Protein AF-A0A843XDQ2-F1 (afdb_monomer_lite)

Sequence (84 aa):
MGSKGKKGGGGGASDYMSEEKLANFAQIPTSFGHELRACLRCRLVKTYDQFRESGCENCPFLEMDKEDNVASCTTPNFTGFHMK

Structure (mmCIF, N/CA/C/O backbone):
data_AF-A0A843XDQ2-F1
#
_entry.id   AF-A0A843XDQ2-F1
#
loop_
_atom_site.group_PDB
_atom_site.id
_atom_site.type_symbol
_atom_site.label_atom_id
_atom_site.label_alt_id
_atom_site.label_comp_id
_atom_site.label_asym_id
_atom_site.label_entity_id
_atom_site.label_seq_id
_atom_site.pdbx_PDB_ins_code
_atom_site.Cartn_x
_atom_site.Cartn_y
_atom_site.Cartn_z
_atom_site.occupancy
_atom_site.B_iso_or_equiv
_atom_site.auth_seq_id
_atom_site.auth_comp_id
_atom_site.auth_asym_id
_atom_site.auth_atom_id
_atom_site.pdbx_PDB_model_num
ATOM 1 N N . MET A 1 1 ? -17.624 27.750 79.487 1.00 47.81 1 MET A N 1
ATOM 2 C CA . MET A 1 1 ? -16.228 28.204 79.279 1.00 47.81 1 MET A CA 1
ATOM 3 C C . MET A 1 1 ? -15.698 27.510 78.035 1.00 47.81 1 MET A C 1
ATOM 5 O O . MET A 1 1 ? -15.829 26.299 77.969 1.00 47.81 1 MET A O 1
ATOM 9 N N . GLY A 1 2 ? -15.165 28.242 77.055 1.00 51.91 2 GLY A N 1
ATOM 10 C CA . GLY A 1 2 ? -14.574 27.653 75.845 1.00 51.91 2 GLY A CA 1
ATOM 11 C C . GLY A 1 2 ? -14.881 28.475 74.599 1.00 51.91 2 GLY A C 1
ATOM 12 O O . GLY A 1 2 ? -15.990 28.441 74.089 1.00 51.91 2 GLY A O 1
ATOM 13 N N . SER A 1 3 ? -13.905 29.263 74.168 1.00 58.66 3 SER A N 1
ATOM 14 C CA . SER A 1 3 ? -14.031 30.378 73.232 1.00 58.66 3 SER A CA 1
ATOM 15 C C . SER A 1 3 ? -13.678 30.023 71.781 1.00 58.66 3 SER A C 1
ATOM 17 O O . SER A 1 3 ? -12.741 29.276 71.544 1.00 58.66 3 SER A O 1
ATOM 19 N N . LYS A 1 4 ? -14.352 30.724 70.855 1.00 61.12 4 LYS A N 1
ATOM 20 C CA . LYS A 1 4 ? -13.873 31.372 69.608 1.00 61.12 4 LYS A CA 1
ATOM 21 C C . LYS A 1 4 ? -13.067 30.600 68.538 1.00 61.12 4 LYS A C 1
ATOM 23 O O . LYS A 1 4 ? -11.925 30.217 68.749 1.00 61.12 4 LYS A O 1
ATOM 28 N N . GLY A 1 5 ? -13.546 30.795 67.299 1.00 55.34 5 GLY A N 1
ATOM 29 C CA . GLY A 1 5 ? -12.746 31.029 66.079 1.00 55.34 5 GLY A CA 1
ATOM 30 C C . GLY A 1 5 ? -12.767 29.851 65.099 1.00 55.34 5 GLY A C 1
ATOM 31 O O . GLY A 1 5 ? -12.743 28.718 65.536 1.00 55.34 5 GLY A O 1
ATOM 32 N N . LYS A 1 6 ? -12.772 30.003 63.770 1.00 62.56 6 LYS A N 1
ATOM 33 C CA . LYS A 1 6 ? -12.459 31.142 62.892 1.00 62.56 6 LYS A CA 1
ATOM 34 C C . LYS A 1 6 ? -12.806 30.739 61.435 1.00 62.56 6 LYS A C 1
ATOM 36 O O . LYS A 1 6 ? -12.490 29.626 61.051 1.00 62.56 6 LYS A O 1
ATOM 41 N N . LYS A 1 7 ? -13.285 31.720 60.656 1.00 59.09 7 LYS A N 1
ATOM 42 C CA . LYS A 1 7 ? -13.026 32.017 59.221 1.00 59.09 7 LYS A CA 1
ATOM 43 C C . LYS A 1 7 ? -13.332 31.012 58.088 1.00 59.09 7 LYS A C 1
ATOM 45 O O . LYS A 1 7 ? -12.847 29.893 58.077 1.00 59.09 7 LYS A O 1
ATOM 50 N N . GLY A 1 8 ? -13.872 31.611 57.016 1.00 42.00 8 GLY A N 1
ATOM 51 C CA . GLY A 1 8 ? -13.637 31.272 55.601 1.00 42.00 8 GLY A CA 1
ATOM 52 C C . GLY A 1 8 ? -14.884 30.684 54.937 1.00 42.00 8 GLY A C 1
ATOM 53 O O . GLY A 1 8 ? -15.359 29.661 55.392 1.00 42.00 8 GLY A O 1
ATOM 54 N N . GLY A 1 9 ? -15.529 31.254 53.920 1.00 40.19 9 GLY A N 1
ATOM 55 C CA . GLY A 1 9 ? -15.123 32.295 52.982 1.00 40.19 9 GLY A CA 1
ATOM 56 C C . GLY A 1 9 ? -14.837 31.696 51.605 1.00 40.19 9 GLY A C 1
ATOM 57 O O . GLY A 1 9 ? -13.694 31.353 51.352 1.00 40.19 9 GLY A O 1
ATOM 58 N N . GLY A 1 10 ? -15.869 31.657 50.752 1.00 42.12 10 GLY A N 1
ATOM 59 C CA . GLY A 1 10 ? -15.788 31.835 49.296 1.00 42.12 10 GLY A CA 1
ATOM 60 C C . GLY A 1 10 ? -15.233 30.695 48.436 1.00 42.12 10 GLY A C 1
ATOM 61 O O . GLY A 1 10 ? -14.208 30.100 48.741 1.00 42.12 10 GLY A O 1
ATOM 62 N N . GLY A 1 11 ? -15.870 30.489 47.281 1.00 36.62 11 GLY A N 1
ATOM 63 C CA . GLY A 1 11 ? -15.260 29.792 46.148 1.00 36.62 11 GLY A CA 1
ATOM 64 C C . GLY A 1 11 ? -16.249 28.939 45.374 1.00 36.62 11 GLY A C 1
ATOM 65 O O . GLY A 1 11 ? -16.329 27.739 45.601 1.00 36.62 11 GLY A O 1
ATOM 66 N N . GLY A 1 12 ? -17.005 29.567 44.472 1.00 51.81 12 GLY A N 1
ATOM 67 C CA . GLY A 1 12 ? -17.765 28.843 43.460 1.00 51.81 12 GLY A CA 1
ATOM 68 C C . GLY A 1 12 ? -16.839 28.153 42.457 1.00 51.81 12 GLY A C 1
ATOM 69 O O . GLY A 1 12 ? -15.740 28.631 42.181 1.00 51.81 12 GLY A O 1
ATOM 70 N N . ALA A 1 13 ? -17.322 27.058 41.883 1.00 52.22 13 ALA A N 1
ATOM 71 C CA . ALA A 1 13 ? -16.790 26.489 40.656 1.00 52.22 13 ALA A CA 1
ATOM 72 C C . ALA A 1 13 ? -17.975 26.079 39.777 1.00 52.22 13 ALA A C 1
ATOM 74 O O . ALA A 1 13 ? -18.454 24.955 39.832 1.00 52.22 13 ALA A O 1
ATOM 75 N N . SER A 1 14 ? -18.452 27.067 39.016 1.00 46.62 14 SER A N 1
ATOM 76 C CA . SER A 1 14 ? -18.996 26.914 37.664 1.00 46.62 14 SER A CA 1
ATOM 77 C C . SER A 1 14 ? -19.953 25.739 37.416 1.00 46.62 14 SER A C 1
ATOM 79 O O . SER A 1 14 ? -19.592 24.772 36.747 1.00 46.62 14 SER A O 1
ATOM 81 N N . ASP A 1 15 ? -21.215 25.906 37.806 1.00 46.00 15 ASP A N 1
ATOM 82 C CA . ASP A 1 15 ? -22.364 25.265 37.155 1.00 46.00 15 ASP A CA 1
ATOM 83 C C . ASP A 1 15 ? -22.575 25.850 35.748 1.00 46.00 15 ASP A C 1
ATOM 85 O O . ASP A 1 15 ? -23.572 26.504 35.478 1.00 46.00 15 ASP A O 1
ATOM 89 N N . TYR A 1 16 ? -21.609 25.695 34.846 1.00 57.81 16 TYR A N 1
ATOM 90 C CA . TYR A 1 16 ? -21.792 26.017 33.429 1.00 57.81 16 TYR A CA 1
ATOM 91 C C . TYR A 1 16 ? -20.923 25.091 32.593 1.00 57.81 16 TYR A C 1
ATOM 93 O O . TYR A 1 16 ? -19.905 25.490 32.037 1.00 57.81 16 TYR A O 1
ATOM 101 N N . MET A 1 17 ? -21.348 23.838 32.491 1.00 55.62 17 MET A N 1
ATOM 102 C CA . MET A 1 17 ? -21.033 23.024 31.324 1.00 55.62 17 MET A CA 1
ATOM 103 C C . MET A 1 17 ? -22.367 22.542 30.766 1.00 55.62 17 MET A C 1
ATOM 105 O O . MET A 1 17 ? -22.896 21.513 31.168 1.00 55.62 17 MET A O 1
ATOM 109 N N . SER A 1 18 ? -22.953 23.368 29.900 1.00 55.44 18 SER A N 1
ATOM 110 C CA . SER A 1 18 ? -24.157 23.046 29.138 1.00 55.44 18 SER A CA 1
ATOM 111 C C . SER A 1 18 ? -23.927 21.790 28.296 1.00 55.44 18 SER A C 1
ATOM 113 O O . SER A 1 18 ? -22.932 21.710 27.570 1.00 55.44 18 SER A O 1
ATOM 115 N N . GLU A 1 19 ? -24.887 20.870 28.335 1.00 63.06 19 GLU A N 1
ATOM 116 C CA . GLU A 1 19 ? -24.939 19.578 27.628 1.00 63.06 19 GLU A CA 1
ATOM 117 C C . GLU A 1 19 ? -24.857 19.674 26.083 1.00 63.06 19 GLU A C 1
ATOM 119 O O . GLU A 1 19 ? -24.849 18.662 25.391 1.00 63.06 19 GLU A O 1
ATOM 124 N N . GLU A 1 20 ? -24.752 20.878 25.516 1.00 62.03 20 GLU A N 1
ATOM 125 C CA . GLU A 1 20 ? -24.884 21.144 24.078 1.00 62.03 20 GLU A CA 1
ATOM 126 C C . GLU A 1 20 ? -23.548 21.272 23.319 1.00 62.03 20 GLU A C 1
ATOM 128 O O . GLU A 1 20 ? -23.531 21.282 22.091 1.00 62.03 20 GLU A O 1
ATOM 133 N N . LYS A 1 21 ? -22.391 21.317 24.002 1.00 52.84 21 LYS A N 1
ATOM 134 C CA . LYS A 1 21 ? -21.078 21.371 23.319 1.00 52.84 21 LYS A CA 1
ATOM 135 C C . LYS A 1 21 ? -20.400 20.009 23.179 1.00 52.84 21 LYS A C 1
ATOM 137 O O . LYS A 1 21 ? -19.180 19.919 23.061 1.00 52.84 21 LYS A O 1
ATOM 142 N N . LEU A 1 22 ? -21.207 18.960 23.047 1.00 56.75 22 LEU A N 1
ATOM 143 C CA . LEU A 1 22 ? -20.855 17.748 22.304 1.00 56.75 22 LEU A CA 1
ATOM 144 C C . LEU A 1 22 ? -20.826 18.070 20.796 1.00 56.75 22 LEU A C 1
ATOM 146 O O . LEU A 1 22 ? -21.439 17.396 19.973 1.00 56.75 22 LEU A O 1
ATOM 150 N N . ALA A 1 23 ? -20.154 19.162 20.424 1.00 56.94 23 ALA A N 1
ATOM 151 C CA . ALA A 1 23 ? -19.945 19.549 19.045 1.00 56.94 23 ALA A CA 1
ATOM 152 C C . ALA A 1 23 ? -18.953 18.555 18.445 1.00 56.94 23 ALA A C 1
ATOM 154 O O . ALA A 1 23 ? -17.748 18.777 18.456 1.00 56.94 23 ALA A O 1
ATOM 155 N N . ASN A 1 24 ? -19.496 17.431 17.981 1.00 63.53 24 ASN A N 1
ATOM 156 C CA . ASN A 1 24 ? -19.278 16.951 16.628 1.00 63.53 24 ASN A CA 1
ATOM 157 C C . ASN A 1 24 ? -17.812 16.998 16.171 1.00 63.53 24 ASN A C 1
ATOM 159 O O . ASN A 1 24 ? -17.508 17.489 15.082 1.00 63.53 24 ASN A O 1
ATOM 163 N N . PHE A 1 25 ? -16.895 16.489 16.998 1.00 58.53 25 PHE A N 1
ATOM 164 C CA . PHE A 1 25 ? -15.582 16.117 16.502 1.00 58.53 25 PHE A CA 1
ATOM 165 C C . PHE A 1 25 ? -15.841 14.988 15.517 1.00 58.53 25 PHE A C 1
ATOM 167 O O . PHE A 1 25 ? -16.137 13.865 15.923 1.00 58.53 25 PHE A O 1
ATOM 174 N N . ALA A 1 26 ? -15.782 15.297 14.222 1.00 62.69 26 ALA A N 1
ATOM 175 C CA . ALA A 1 26 ? -15.599 14.276 13.212 1.00 62.69 26 ALA A CA 1
ATOM 176 C C . ALA A 1 26 ? -14.383 13.462 13.669 1.00 62.69 26 ALA A C 1
ATOM 178 O O . ALA A 1 26 ? -13.266 13.980 13.668 1.00 62.69 26 ALA A O 1
ATOM 179 N N . GLN A 1 27 ? -14.610 12.250 14.187 1.00 62.94 27 GLN A N 1
ATOM 180 C CA . GLN A 1 27 ? -13.528 11.363 14.586 1.00 62.94 27 GLN A CA 1
ATOM 181 C C . GLN A 1 27 ? -12.718 11.086 13.325 1.00 62.94 27 GLN A C 1
ATOM 183 O O . GLN A 1 27 ? -13.149 10.341 12.447 1.00 62.94 27 GLN A O 1
ATOM 188 N N . ILE A 1 28 ? -11.573 11.756 13.211 1.00 63.00 28 ILE A N 1
ATOM 189 C CA . ILE A 1 28 ? -10.632 11.554 12.120 1.00 63.00 28 ILE A CA 1
ATOM 190 C C . ILE A 1 28 ? -10.122 10.120 12.278 1.00 63.00 28 ILE A C 1
ATOM 192 O O . ILE A 1 28 ? -9.591 9.805 13.348 1.00 63.00 28 ILE A O 1
ATOM 196 N N . PRO A 1 29 ? -10.284 9.243 11.270 1.00 55.66 29 PRO A N 1
ATOM 197 C CA . PRO A 1 29 ? -9.736 7.899 11.337 1.00 55.66 29 PRO A CA 1
ATOM 198 C C . PRO A 1 29 ? -8.228 8.017 11.551 1.00 55.66 29 PRO A C 1
ATOM 200 O O . PRO A 1 29 ? -7.508 8.538 10.701 1.00 55.66 29 PRO A O 1
ATOM 203 N N . THR A 1 30 ? -7.745 7.591 12.716 1.00 60.78 30 THR A N 1
ATOM 204 C CA . THR A 1 30 ? -6.371 7.849 13.168 1.00 60.78 30 THR A CA 1
ATOM 205 C C . THR A 1 30 ? -5.321 7.083 12.375 1.00 60.78 30 THR A C 1
ATOM 207 O O . THR A 1 30 ? -4.129 7.271 12.608 1.00 60.78 30 THR A O 1
ATOM 210 N N . SER A 1 31 ? -5.717 6.207 11.449 1.00 56.28 31 SER A N 1
ATOM 211 C CA . SER A 1 31 ? -4.788 5.474 10.597 1.00 56.28 31 SER A CA 1
ATOM 212 C C . SER A 1 31 ? -5.488 4.879 9.372 1.00 56.28 31 SER A C 1
ATOM 214 O O . SER A 1 31 ? -6.227 3.906 9.486 1.00 56.28 31 SER A O 1
ATOM 216 N N . PHE A 1 32 ? -5.198 5.425 8.192 1.00 58.53 32 PHE A N 1
ATOM 217 C CA . PHE A 1 32 ? -5.536 4.813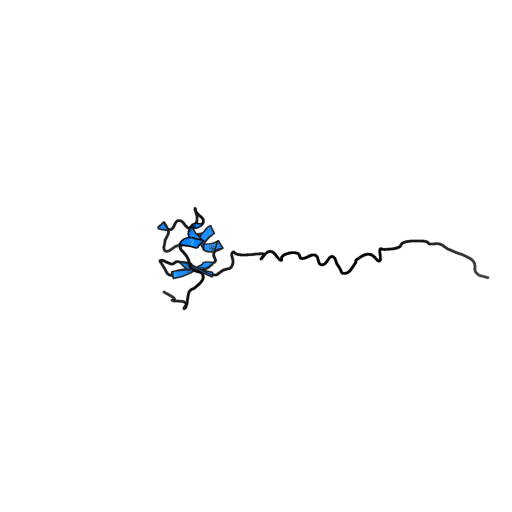 6.898 1.00 58.53 32 PHE A CA 1
ATOM 218 C C . PHE A 1 32 ? -4.497 3.765 6.449 1.00 58.53 32 PHE A C 1
ATOM 220 O O . PHE A 1 32 ? -4.710 3.056 5.473 1.00 58.53 32 PHE A O 1
ATOM 227 N N . GLY A 1 33 ? -3.376 3.654 7.166 1.00 59.94 33 GLY A N 1
ATOM 228 C CA . GLY A 1 33 ? -2.204 2.884 6.747 1.00 59.94 33 GLY A CA 1
ATOM 229 C C . GLY A 1 33 ? -2.185 1.394 7.115 1.00 59.94 33 GLY A C 1
ATOM 230 O O . GLY A 1 33 ? -1.374 0.636 6.582 1.00 59.94 33 GLY A O 1
ATOM 231 N N . HIS A 1 34 ? -3.115 0.936 7.965 1.00 69.94 34 HIS A N 1
ATOM 232 C CA . HIS A 1 34 ? -3.186 -0.472 8.400 1.00 69.94 34 HIS A CA 1
ATOM 233 C C . HIS A 1 34 ? -3.926 -1.391 7.425 1.00 69.94 34 HIS A C 1
ATOM 235 O O . HIS A 1 34 ? -4.018 -2.592 7.675 1.00 69.94 34 HIS A O 1
ATOM 241 N N . GLU A 1 35 ? -4.489 -0.861 6.336 1.00 85.88 35 GLU A N 1
ATOM 242 C CA . GLU A 1 35 ? -5.209 -1.697 5.379 1.00 85.8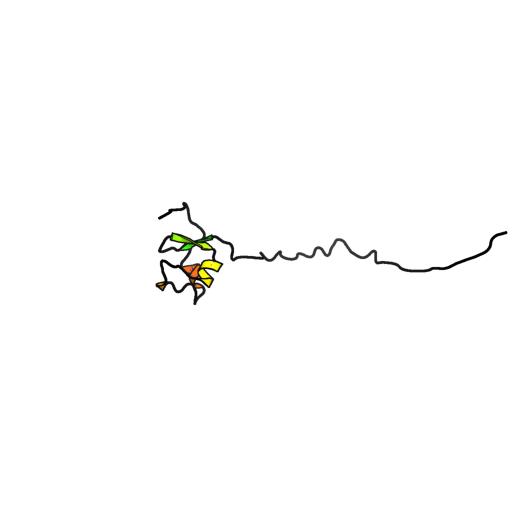8 35 GLU A CA 1
ATOM 243 C C . GLU A 1 35 ? -4.232 -2.634 4.657 1.00 85.88 35 GLU A C 1
ATOM 245 O O . GLU A 1 35 ? -3.232 -2.204 4.073 1.00 85.88 35 GLU A O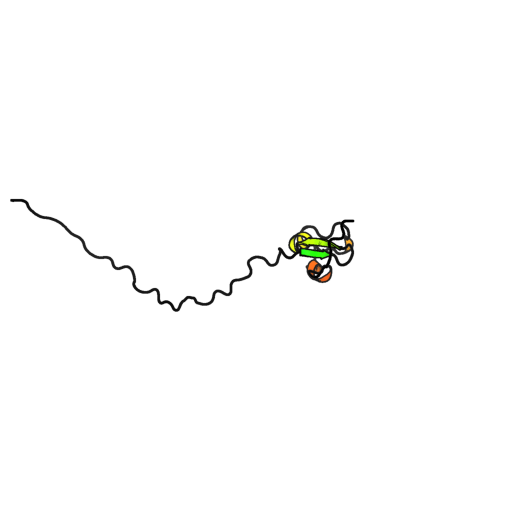 1
ATOM 250 N N . LEU A 1 36 ? -4.527 -3.935 4.707 1.00 90.44 36 LEU A N 1
ATOM 251 C CA . LEU A 1 36 ? -3.798 -4.941 3.947 1.00 90.44 36 LEU A CA 1
ATOM 252 C C . LEU A 1 36 ? -4.150 -4.823 2.472 1.00 90.44 36 LEU A C 1
ATOM 254 O O . LEU A 1 36 ? -5.318 -4.768 2.094 1.00 90.44 36 LEU A O 1
ATOM 258 N N .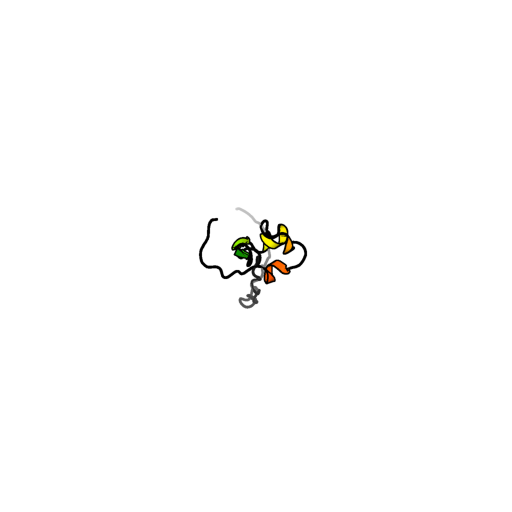 ARG A 1 37 ? -3.127 -4.850 1.625 1.00 92.12 37 ARG A N 1
ATOM 259 C CA . ARG A 1 37 ? -3.283 -4.790 0.176 1.00 92.12 37 ARG A CA 1
ATOM 260 C C . ARG A 1 37 ? -2.454 -5.883 -0.467 1.00 92.12 37 ARG A C 1
ATOM 262 O O . ARG A 1 37 ? -1.429 -6.302 0.063 1.00 92.1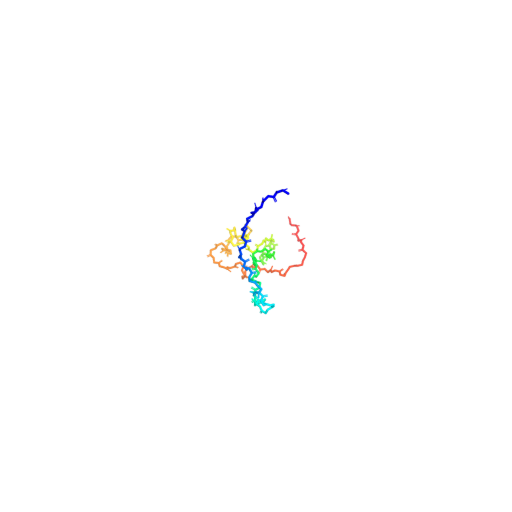2 37 ARG A O 1
ATOM 269 N N . ALA A 1 38 ? -2.905 -6.354 -1.618 1.00 93.12 38 ALA A N 1
ATOM 270 C CA . ALA A 1 38 ? -2.195 -7.328 -2.428 1.00 93.12 38 ALA A CA 1
ATOM 271 C C . ALA A 1 38 ? -1.595 -6.640 -3.653 1.00 93.12 38 ALA A C 1
ATOM 273 O O . ALA A 1 38 ? -2.305 -5.952 -4.389 1.00 93.12 38 ALA A O 1
ATOM 274 N N . CYS A 1 39 ? -0.307 -6.857 -3.916 1.00 93.50 39 CYS A N 1
ATOM 275 C CA . CYS A 1 39 ? 0.324 -6.419 -5.157 1.00 93.50 39 CYS A CA 1
ATOM 276 C C . CYS A 1 39 ? -0.369 -7.077 -6.354 1.00 93.50 39 CYS A C 1
ATOM 278 O O . CYS A 1 39 ? -0.457 -8.304 -6.435 1.00 93.50 39 CYS A O 1
ATOM 280 N N . LEU A 1 40 ? -0.825 -6.279 -7.321 1.00 92.81 40 LEU A N 1
ATOM 281 C CA . LEU A 1 40 ? -1.551 -6.781 -8.491 1.00 92.81 40 LEU A CA 1
ATOM 282 C C . LEU A 1 40 ? -0.691 -7.717 -9.352 1.00 92.81 40 LEU A C 1
ATOM 284 O O . LEU A 1 40 ? -1.225 -8.606 -10.022 1.00 92.81 40 LEU A O 1
ATOM 288 N N . ARG A 1 41 ? 0.640 -7.560 -9.301 1.00 92.81 41 ARG A N 1
ATOM 289 C CA . ARG A 1 41 ? 1.577 -8.350 -10.103 1.00 92.81 41 ARG A CA 1
ATOM 290 C C . ARG A 1 41 ? 1.964 -9.677 -9.461 1.00 92.81 41 ARG A C 1
ATOM 292 O O . ARG A 1 41 ? 1.809 -10.717 -10.092 1.00 92.81 41 ARG A O 1
ATOM 299 N N . CYS A 1 42 ? 2.497 -9.645 -8.242 1.00 93.88 42 CYS A N 1
ATOM 300 C CA . CYS A 1 42 ? 3.058 -10.832 -7.587 1.00 93.88 42 CYS A CA 1
ATOM 301 C C . CYS A 1 42 ? 2.155 -11.420 -6.498 1.00 93.88 42 CYS A C 1
ATOM 303 O O . CYS A 1 42 ? 2.464 -12.489 -5.982 1.00 93.88 42 CYS A O 1
ATOM 305 N N . ARG A 1 43 ? 1.050 -10.740 -6.154 1.00 92.88 43 ARG A N 1
ATOM 306 C CA . ARG A 1 43 ? 0.106 -11.113 -5.087 1.00 92.88 43 ARG A CA 1
ATOM 307 C C . ARG A 1 43 ? 0.696 -11.129 -3.672 1.00 92.88 43 ARG A C 1
ATOM 309 O O . ARG A 1 43 ? 0.037 -11.619 -2.763 1.00 92.88 43 ARG A O 1
ATOM 316 N N . LEU A 1 44 ? 1.885 -10.553 -3.469 1.00 92.06 44 LEU A N 1
ATOM 317 C CA . LEU A 1 44 ? 2.427 -10.293 -2.133 1.00 92.06 44 LEU A CA 1
ATOM 318 C C . LEU A 1 44 ? 1.447 -9.411 -1.352 1.00 92.06 44 LEU A C 1
ATOM 320 O O . LEU A 1 44 ? 0.970 -8.416 -1.900 1.00 92.06 44 LEU A O 1
ATOM 324 N N . VAL A 1 45 ? 1.167 -9.773 -0.101 1.00 91.06 45 VAL A N 1
ATOM 325 C CA . VAL A 1 45 ? 0.269 -9.028 0.788 1.00 91.06 45 VAL A CA 1
ATOM 326 C C . VAL A 1 45 ? 1.093 -8.333 1.867 1.00 91.06 45 VAL A C 1
ATOM 328 O O . VAL A 1 45 ? 1.871 -8.987 2.556 1.00 91.06 45 VAL A O 1
ATOM 331 N N . LYS A 1 46 ? 0.920 -7.018 1.997 1.00 90.88 46 LYS A N 1
ATOM 332 C CA . LYS A 1 46 ? 1.530 -6.147 3.019 1.00 90.88 46 LYS A CA 1
ATOM 333 C C . LYS A 1 46 ? 0.547 -5.019 3.355 1.00 90.88 46 LYS A C 1
ATOM 335 O O . LYS A 1 46 ? -0.462 -4.863 2.664 1.00 90.88 46 LYS A O 1
ATOM 340 N N . THR A 1 47 ? 0.805 -4.241 4.403 1.00 90.94 47 THR A N 1
ATOM 341 C CA . THR A 1 47 ? 0.011 -3.026 4.657 1.00 90.94 47 THR A CA 1
ATOM 342 C C . THR A 1 47 ? 0.311 -1.945 3.615 1.00 90.94 47 THR A C 1
ATOM 344 O O . THR A 1 47 ? 1.362 -1.971 2.965 1.00 90.94 47 THR A O 1
ATOM 347 N N . TYR A 1 48 ? -0.605 -0.986 3.451 1.00 90.56 48 TYR A N 1
ATOM 348 C CA . TYR A 1 48 ? -0.379 0.190 2.605 1.00 90.56 48 TYR A CA 1
ATOM 349 C C . TYR A 1 48 ? 0.949 0.879 2.944 1.00 90.56 48 TYR A C 1
ATOM 351 O O . TYR A 1 48 ? 1.773 1.098 2.056 1.00 90.56 48 TYR A O 1
ATOM 359 N N . ASP A 1 49 ? 1.183 1.145 4.232 1.00 89.31 49 ASP A N 1
ATOM 360 C CA . ASP A 1 49 ? 2.399 1.819 4.696 1.00 89.31 49 ASP A CA 1
ATOM 361 C C . ASP A 1 49 ? 3.659 1.008 4.386 1.00 89.31 49 ASP A C 1
ATOM 363 O O . ASP A 1 49 ? 4.644 1.559 3.908 1.00 89.31 49 ASP A O 1
ATOM 367 N N . GLN A 1 50 ? 3.619 -0.317 4.549 1.00 90.81 50 GLN A N 1
ATOM 368 C CA . GLN A 1 50 ? 4.760 -1.176 4.227 1.00 90.81 50 GLN A CA 1
ATOM 369 C C . GLN A 1 50 ? 5.122 -1.138 2.739 1.00 90.81 50 GLN A C 1
ATOM 371 O O . GLN A 1 50 ? 6.307 -1.146 2.399 1.00 90.81 50 GLN A O 1
ATOM 376 N N . PHE A 1 51 ? 4.130 -1.087 1.844 1.00 91.50 51 PHE A N 1
ATOM 377 C CA . PHE A 1 51 ? 4.398 -0.877 0.421 1.00 91.50 51 PHE A CA 1
ATOM 378 C C . PHE A 1 51 ? 4.944 0.521 0.137 1.00 91.50 51 PHE A C 1
ATOM 380 O O . PHE A 1 51 ? 5.793 0.652 -0.737 1.00 91.50 51 PHE A O 1
ATOM 387 N N . ARG A 1 52 ? 4.496 1.545 0.869 1.00 89.88 52 ARG A N 1
ATOM 388 C CA . ARG A 1 52 ? 4.982 2.919 0.700 1.00 89.88 52 ARG A CA 1
ATOM 389 C C . ARG A 1 52 ? 6.413 3.105 1.203 1.00 89.88 52 ARG A C 1
ATOM 391 O O . ARG A 1 52 ? 7.161 3.888 0.639 1.00 89.88 52 ARG A O 1
ATOM 398 N N . GLU A 1 53 ? 6.792 2.410 2.270 1.00 89.19 53 GLU A N 1
ATOM 399 C CA . GLU A 1 53 ? 8.122 2.524 2.879 1.00 89.19 53 GLU A CA 1
ATOM 400 C C . GLU A 1 53 ? 9.166 1.631 2.207 1.00 89.19 53 GLU A C 1
ATOM 402 O O . GLU A 1 53 ? 10.304 2.047 2.011 1.00 89.19 53 GLU A O 1
ATOM 407 N N . SER A 1 54 ? 8.797 0.387 1.886 1.00 90.12 54 SER A N 1
ATOM 408 C CA . SER A 1 54 ? 9.743 -0.640 1.416 1.00 90.12 54 SER A CA 1
ATOM 409 C C . SER A 1 54 ? 9.484 -1.126 -0.008 1.00 90.12 54 SER A C 1
ATOM 411 O O . SER A 1 54 ? 10.273 -1.898 -0.555 1.00 90.12 54 SER A O 1
ATOM 413 N N . GLY A 1 55 ? 8.381 -0.702 -0.621 1.00 91.62 55 GLY A N 1
ATOM 414 C CA . GLY A 1 55 ? 7.975 -1.187 -1.928 1.00 91.62 55 GLY A CA 1
ATOM 415 C C . GLY A 1 55 ? 7.588 -2.667 -1.943 1.00 91.62 55 GLY A C 1
ATOM 416 O O . GLY A 1 55 ? 7.334 -3.316 -0.924 1.00 91.62 55 GLY A O 1
ATOM 417 N N . CYS A 1 56 ? 7.506 -3.223 -3.151 1.00 92.94 56 CYS A N 1
ATOM 418 C CA . CYS A 1 56 ? 7.263 -4.646 -3.358 1.00 92.94 56 CYS A CA 1
ATOM 419 C C . CYS A 1 56 ? 8.574 -5.368 -3.696 1.00 92.94 56 CYS A C 1
ATOM 421 O O . CYS A 1 56 ? 9.132 -5.151 -4.768 1.00 92.94 56 CYS A O 1
ATOM 423 N N . GLU A 1 57 ? 9.014 -6.299 -2.843 1.00 92.75 57 GLU A N 1
ATOM 424 C CA . GLU A 1 57 ? 10.279 -7.045 -3.019 1.00 92.75 57 GLU A CA 1
ATOM 425 C C . GLU A 1 57 ? 10.319 -7.867 -4.314 1.00 92.75 57 GLU A C 1
ATOM 427 O O . GLU A 1 57 ? 11.357 -8.006 -4.952 1.00 92.75 57 GLU A O 1
ATOM 432 N N . ASN A 1 58 ? 9.166 -8.383 -4.740 1.00 92.69 58 ASN A N 1
ATOM 433 C CA . ASN A 1 58 ? 9.049 -9.170 -5.967 1.00 92.69 58 ASN A CA 1
ATOM 434 C C . ASN A 1 58 ? 8.892 -8.299 -7.225 1.00 92.69 58 ASN A C 1
ATOM 436 O O . ASN A 1 58 ? 8.908 -8.821 -8.340 1.00 92.69 58 ASN A O 1
ATOM 440 N N . CYS A 1 59 ? 8.642 -6.994 -7.072 1.00 93.50 59 CYS A N 1
ATOM 441 C CA . CYS A 1 59 ? 8.324 -6.083 -8.174 1.00 93.50 59 CYS A CA 1
ATOM 442 C C . CYS A 1 59 ? 8.987 -4.705 -7.984 1.00 93.50 59 CYS A C 1
ATOM 444 O O . CYS A 1 59 ? 8.275 -3.703 -7.887 1.00 93.50 59 CYS A O 1
ATOM 446 N N . PRO A 1 60 ? 10.332 -4.628 -7.975 1.00 89.75 60 PRO A N 1
ATOM 447 C CA . PRO A 1 60 ? 11.060 -3.370 -7.768 1.00 89.75 60 PRO A CA 1
ATOM 448 C C . PRO A 1 60 ? 10.796 -2.331 -8.868 1.00 89.75 60 PRO A C 1
ATOM 450 O O . PRO A 1 60 ? 10.883 -1.136 -8.626 1.00 89.75 60 PRO A O 1
ATOM 453 N N . PHE A 1 61 ? 10.401 -2.774 -10.065 1.00 89.75 61 PHE A N 1
ATOM 454 C CA . PHE A 1 61 ? 10.052 -1.908 -11.195 1.00 89.75 61 PHE A CA 1
ATOM 455 C C . PHE A 1 61 ? 8.760 -1.095 -10.996 1.00 89.75 61 PHE A C 1
ATOM 457 O O . PHE A 1 61 ? 8.445 -0.261 -11.836 1.00 89.75 61 PHE A O 1
ATOM 464 N N . LEU A 1 62 ? 7.975 -1.377 -9.947 1.00 87.06 62 LEU A N 1
ATOM 465 C CA . LEU A 1 62 ? 6.762 -0.615 -9.630 1.00 87.06 62 LEU A CA 1
ATOM 466 C C . LEU A 1 62 ? 7.062 0.659 -8.827 1.00 87.06 62 LEU A C 1
ATOM 468 O O . LEU A 1 62 ? 6.157 1.475 -8.685 1.00 87.06 62 LEU A O 1
ATOM 472 N N . GLU A 1 63 ? 8.288 0.801 -8.298 1.00 86.00 63 GLU A N 1
ATOM 473 C CA . GLU A 1 63 ? 8.782 1.996 -7.585 1.00 86.00 63 GLU A CA 1
ATOM 474 C C . GLU A 1 63 ? 7.748 2.589 -6.611 1.00 86.00 63 GLU A C 1
ATOM 476 O O . GLU A 1 63 ? 7.500 3.795 -6.564 1.00 86.00 63 GLU A O 1
ATOM 481 N N . MET A 1 64 ? 7.103 1.700 -5.844 1.00 84.19 64 MET A N 1
ATOM 482 C CA . MET A 1 64 ? 6.042 2.051 -4.892 1.00 84.19 64 MET A CA 1
ATOM 483 C C . MET A 1 64 ? 6.545 2.917 -3.722 1.00 84.19 64 MET A C 1
ATOM 485 O O . MET A 1 64 ? 5.734 3.450 -2.973 1.00 84.19 64 MET A O 1
ATOM 489 N N . ASP A 1 65 ? 7.865 3.036 -3.569 1.00 80.50 65 ASP A N 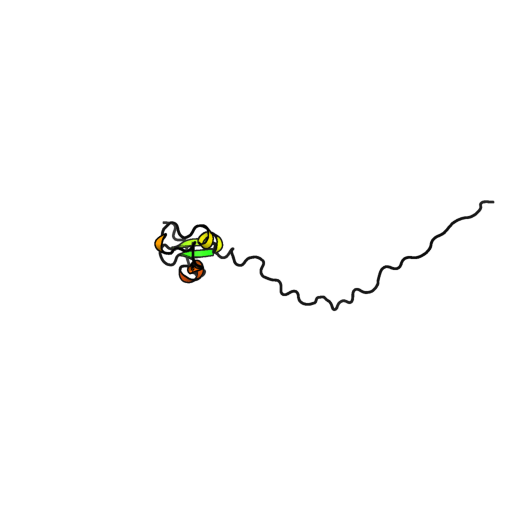1
ATOM 490 C CA . ASP A 1 65 ? 8.565 3.827 -2.559 1.00 80.50 65 ASP A CA 1
ATOM 491 C C . ASP A 1 65 ? 8.761 5.309 -2.939 1.00 80.50 65 ASP A C 1
ATOM 493 O O . ASP A 1 65 ? 9.043 6.128 -2.065 1.00 80.50 65 ASP A O 1
ATOM 497 N N . LYS A 1 66 ? 8.618 5.681 -4.223 1.00 78.69 66 LYS A N 1
ATOM 498 C CA . LYS A 1 66 ? 8.973 7.032 -4.720 1.00 78.69 66 LYS A CA 1
ATOM 499 C C . LYS A 1 66 ? 7.789 7.905 -5.116 1.00 78.69 66 LYS A C 1
ATOM 501 O O . LYS A 1 66 ? 7.832 9.118 -4.931 1.00 78.69 66 LYS A O 1
ATOM 506 N N . GLU A 1 67 ? 6.749 7.300 -5.664 1.00 66.38 67 GLU A N 1
ATOM 507 C CA . GLU A 1 67 ? 5.475 7.943 -5.989 1.00 66.38 67 GLU A CA 1
ATOM 508 C C . GLU A 1 67 ? 4.380 7.157 -5.271 1.00 66.38 67 GLU A C 1
ATOM 510 O O . GLU A 1 67 ? 4.549 5.961 -5.043 1.00 66.38 67 GLU A O 1
ATOM 515 N N . ASP A 1 68 ? 3.249 7.785 -4.935 1.00 72.75 68 ASP A N 1
ATOM 516 C CA . ASP A 1 68 ? 2.068 7.187 -4.268 1.00 72.75 68 ASP A CA 1
ATOM 517 C C . ASP A 1 68 ? 1.366 6.078 -5.117 1.00 72.75 68 ASP A C 1
ATOM 519 O O . ASP A 1 68 ? 0.158 5.846 -5.070 1.00 72.75 68 ASP A O 1
ATOM 523 N N . ASN A 1 69 ? 2.145 5.344 -5.913 1.00 84.06 69 ASN A N 1
ATOM 524 C CA . ASN A 1 69 ? 1.826 4.234 -6.799 1.00 84.06 69 ASN A CA 1
ATOM 525 C C . ASN A 1 69 ? 1.309 2.999 -6.060 1.00 84.06 69 ASN A C 1
ATOM 527 O O . ASN A 1 69 ? 0.751 2.096 -6.689 1.00 84.06 69 ASN A O 1
ATOM 531 N N . VAL A 1 70 ? 1.436 2.952 -4.729 1.00 89.06 70 VAL A N 1
ATOM 532 C CA . VAL A 1 70 ? 0.862 1.891 -3.893 1.00 89.06 70 VAL A CA 1
ATOM 533 C C . VAL A 1 70 ? -0.627 1.740 -4.202 1.00 89.06 70 VAL A C 1
ATOM 535 O O . VAL A 1 70 ? -1.108 0.619 -4.391 1.00 89.06 70 VAL A O 1
ATOM 538 N N . ALA A 1 71 ? -1.367 2.852 -4.306 1.00 88.50 71 ALA A N 1
ATOM 539 C CA . ALA A 1 71 ? -2.786 2.895 -4.672 1.00 88.50 71 ALA A CA 1
ATOM 540 C C . ALA A 1 71 ? -3.074 2.180 -6.001 1.00 88.50 71 ALA A C 1
ATOM 542 O O . ALA A 1 71 ? -3.963 1.329 -6.046 1.00 88.50 71 ALA A O 1
ATOM 543 N N . SER A 1 72 ? -2.274 2.480 -7.026 1.00 90.25 72 SER A N 1
ATOM 544 C CA . SER A 1 72 ? -2.443 2.029 -8.412 1.00 90.25 72 SER A CA 1
ATOM 545 C C . SER A 1 72 ? -1.981 0.592 -8.658 1.00 90.25 72 SER A C 1
ATOM 547 O O . SER A 1 72 ? -2.496 -0.087 -9.545 1.00 90.25 72 SER A O 1
ATOM 549 N N . CYS A 1 73 ? -0.999 0.113 -7.893 1.00 92.12 73 CYS A N 1
ATOM 550 C CA . CYS A 1 73 ? -0.363 -1.184 -8.126 1.00 92.12 73 CYS A CA 1
ATOM 551 C C . CYS A 1 73 ? -0.782 -2.273 -7.129 1.00 92.12 73 CYS A C 1
ATOM 553 O O . CYS A 1 73 ? -0.334 -3.420 -7.246 1.00 92.12 73 CYS A O 1
ATOM 555 N N . THR A 1 74 ? -1.646 -1.950 -6.164 1.00 93.00 74 THR A N 1
ATOM 556 C CA . THR A 1 74 ? -2.155 -2.905 -5.174 1.00 93.00 74 THR A CA 1
ATOM 557 C C . THR A 1 74 ? -3.679 -2.807 -5.022 1.00 93.00 74 THR A C 1
ATOM 559 O O . THR A 1 74 ? -4.294 -1.821 -5.416 1.00 93.00 74 THR A O 1
ATOM 562 N N . THR A 1 75 ? -4.312 -3.850 -4.484 1.00 91.81 75 THR A N 1
ATOM 563 C CA . THR A 1 75 ? -5.763 -3.903 -4.230 1.00 91.81 75 THR A CA 1
ATOM 564 C C . THR A 1 75 ? -6.041 -4.311 -2.784 1.00 91.81 75 THR A C 1
ATOM 566 O O . THR A 1 75 ? -5.412 -5.258 -2.310 1.00 91.81 75 THR A O 1
ATOM 569 N N . PRO A 1 76 ? -6.982 -3.655 -2.079 1.00 90.00 76 PRO A N 1
ATOM 570 C CA . PRO A 1 76 ? -7.449 -4.128 -0.775 1.00 90.00 76 PRO A CA 1
ATOM 571 C C . PRO A 1 76 ? -8.385 -5.341 -0.902 1.00 90.00 76 PRO A C 1
ATOM 573 O O . PRO A 1 76 ? -8.510 -6.150 0.010 1.00 90.00 76 PRO A O 1
ATOM 576 N N . ASN A 1 77 ? -9.012 -5.513 -2.069 1.00 85.94 77 ASN A N 1
ATOM 577 C CA . ASN A 1 77 ? -9.906 -6.627 -2.349 1.00 85.94 77 ASN A CA 1
ATOM 578 C C . ASN A 1 77 ? -9.096 -7.808 -2.889 1.00 85.94 77 ASN A C 1
ATOM 580 O O . ASN A 1 77 ? -8.769 -7.854 -4.079 1.00 85.94 77 ASN A O 1
ATOM 584 N N . PHE A 1 78 ? -8.771 -8.757 -2.015 1.00 82.94 78 PHE A N 1
ATOM 585 C CA . PHE A 1 78 ? -8.153 -10.028 -2.380 1.00 82.94 78 PHE A CA 1
ATOM 586 C C . PHE A 1 78 ? -8.827 -11.180 -1.626 1.00 82.94 78 PHE A C 1
ATOM 588 O O . PHE A 1 78 ? -9.183 -11.057 -0.458 1.00 82.94 78 PHE A O 1
ATOM 595 N N . THR A 1 79 ? -9.022 -12.313 -2.303 1.00 76.88 79 THR A N 1
ATOM 596 C CA . THR A 1 79 ? -9.634 -13.516 -1.722 1.00 76.88 79 THR A CA 1
ATOM 597 C C . THR A 1 79 ? -8.644 -14.673 -1.766 1.00 76.88 79 THR A C 1
ATOM 599 O O . THR A 1 79 ? -8.222 -15.081 -2.849 1.00 76.88 79 THR A O 1
ATOM 602 N N . GLY A 1 80 ? -8.311 -15.216 -0.591 1.00 67.62 80 GLY A N 1
ATOM 603 C CA . GLY A 1 80 ? -7.410 -16.359 -0.423 1.00 67.62 80 GLY A CA 1
ATOM 604 C C . GLY A 1 80 ? -5.940 -15.965 -0.245 1.00 67.62 80 GLY A C 1
ATOM 605 O O . GLY A 1 80 ? -5.393 -15.174 -1.011 1.00 67.62 80 GLY A O 1
ATOM 606 N N . PHE A 1 81 ? -5.284 -16.547 0.762 1.00 64.75 81 PHE A N 1
ATOM 607 C CA . PHE A 1 81 ? -3.835 -16.460 0.940 1.00 64.75 81 PHE A CA 1
ATOM 608 C C . PHE A 1 81 ? -3.183 -17.577 0.130 1.00 64.75 81 PHE A C 1
ATOM 610 O O . PHE A 1 81 ? -3.290 -18.750 0.484 1.00 64.75 81 PHE A O 1
ATOM 617 N N . HIS A 1 82 ? -2.534 -17.231 -0.979 1.00 58.94 82 HIS A N 1
ATOM 618 C CA . HIS A 1 82 ? -1.731 -18.194 -1.723 1.00 58.94 82 HIS A CA 1
ATOM 619 C C . HIS A 1 82 ? -0.302 -18.136 -1.175 1.00 58.94 82 HIS A C 1
ATOM 621 O O . HIS A 1 82 ? 0.495 -17.303 -1.603 1.00 58.94 82 HIS A O 1
ATOM 627 N N . MET A 1 83 ? -0.005 -18.970 -0.174 1.00 47.88 83 MET A N 1
ATOM 628 C CA . MET A 1 83 ? 1.373 -19.223 0.253 1.00 47.88 83 MET A CA 1
ATOM 629 C C . MET A 1 83 ? 2.106 -19.858 -0.930 1.00 47.88 83 MET A C 1
ATOM 631 O O . MET A 1 83 ? 1.761 -20.962 -1.349 1.00 47.88 83 MET A O 1
ATOM 635 N N . LYS A 1 84 ? 3.040 -19.109 -1.514 1.00 51.69 84 LYS A N 1
ATOM 636 C CA . LYS A 1 84 ? 3.981 -19.614 -2.511 1.00 51.69 84 LYS A CA 1
ATOM 637 C C . LYS A 1 84 ? 5.247 -20.084 -1.812 1.00 51.69 84 LYS A C 1
ATOM 639 O O . LYS A 1 84 ? 5.617 -19.424 -0.815 1.00 51.69 84 LYS A O 1
#

Foldseek 3Di:
DDDDDDDDDDDDDDPDDDPPPPPDPPPDPPDPFQQWKAFPPPRDIDTLVCCCCPNDPVCVVQVCPPDVSSVVGIGSDDDDDDDD

pLDDT: mean 73.38, std 17.65, range [36.62, 93.88]

Radius of gyration: 29.53 Å; chains: 1; bounding box: 36×52×90 Å

Secondary structure (DSSP, 8-state):
------------------TT---------S-STT-EEEETTT--EEEHHHHHHH--TT-GGG-TTTSSTHHHHEES---S----

Organism: Colocasia esculenta (NCBI:txid4460)

InterPro domains:
  IPR009287 Transcription initiation Spt4 [PTHR12882] (24-81)
  IPR022800 Spt4/RpoE2 zinc finger [PF06093] (36-81)
  IPR022800 Spt4/RpoE2 zinc finger [SM01389] (36-84)
  IPR029040 RNA polymerase subunit RPABC4/transcription elongation factor Spt4 [SSF63393] (31-81)
  IPR038510 Spt4 superfamily [G3DSA:3.30.40.210] (21-83)